Protein AF-A0A1W9MV29-F1 (afdb_monomer)

Secondary structure (DSSP, 8-state):
----PPPPEEE----S-HHHHHHHHHH--TTTS-PEEE---TTT--SS----TTHHHHTTSPPHHHH-S---PPP--S--

Solvent-accessible surface area (backbone atoms only — not comparable to full-atom values): 5764 Å² total; per-residue (Å²): 131,85,87,72,79,77,84,88,46,72,46,76,88,89,78,79,55,72,67,61,45,50,54,52,56,72,76,46,50,90,86,68,55,83,62,42,77,52,86,65,45,85,94,72,56,57,94,59,94,72,90,60,92,54,45,76,63,59,71,70,51,83,55,73,76,74,74,42,94,74,86,79,78,79,92,74,69,99,77,124

Sequence (80 aa):
MSDKKKAQVFHFDLYGKREVKYDFLNQNSVKSINWNELDVKEPHYFFVPKNFDIIEIYEKYFSVSELFIEIGSGVKTERD

Radius of gyration: 20.42 Å; Cα contacts (8 Å, |Δi|>4): 35; chains: 1; bounding box: 51×35×50 Å

Structure (mmCIF, N/CA/C/O backbone):
data_AF-A0A1W9MV29-F1
#
_entry.id   AF-A0A1W9MV29-F1
#
loop_
_atom_site.group_PDB
_atom_site.id
_atom_site.type_symbol
_atom_site.label_atom_id
_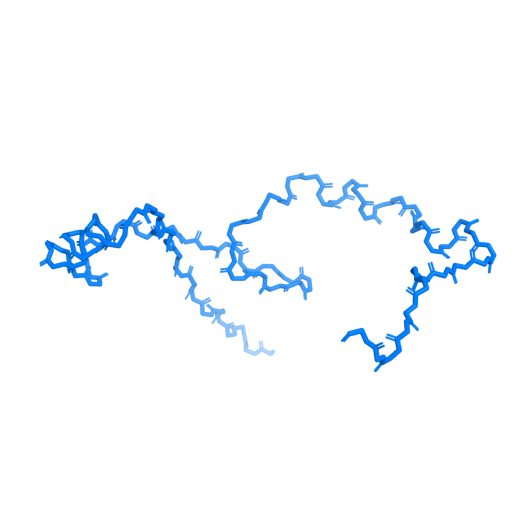atom_site.label_alt_id
_atom_site.label_comp_id
_atom_site.label_asym_id
_atom_site.label_entity_id
_atom_site.label_seq_id
_atom_site.pdbx_PDB_ins_code
_atom_site.Cartn_x
_atom_site.Cartn_y
_atom_site.Cartn_z
_atom_site.occupancy
_atom_site.B_iso_or_equiv
_atom_site.auth_seq_id
_atom_site.auth_comp_id
_atom_site.auth_asym_id
_atom_site.auth_atom_id
_atom_site.pdbx_PDB_model_num
ATOM 1 N N . MET A 1 1 ? 29.103 3.396 8.753 1.00 42.28 1 MET A N 1
ATOM 2 C CA . MET A 1 1 ? 27.809 4.112 8.741 1.00 42.28 1 MET A CA 1
ATOM 3 C C . MET A 1 1 ? 26.859 3.294 9.593 1.00 42.28 1 MET A C 1
ATOM 5 O O . MET A 1 1 ? 26.918 2.080 9.503 1.00 42.28 1 MET A O 1
ATOM 9 N N . SER A 1 2 ? 26.128 3.917 10.514 1.00 46.38 2 SER A N 1
ATOM 10 C CA . SER A 1 2 ? 25.296 3.183 11.476 1.00 46.38 2 SER A CA 1
ATOM 11 C C . SER A 1 2 ? 24.059 2.633 10.763 1.00 46.38 2 SER A C 1
ATOM 13 O O . SER A 1 2 ? 23.268 3.429 10.256 1.00 46.38 2 SER A O 1
ATOM 15 N N . ASP A 1 3 ? 23.913 1.307 10.701 1.00 58.56 3 ASP A N 1
ATOM 16 C CA . ASP A 1 3 ? 22.719 0.614 10.203 1.00 58.56 3 ASP A CA 1
ATOM 17 C C . ASP A 1 3 ? 21.527 0.914 11.123 1.00 58.56 3 ASP A C 1
ATOM 19 O O . ASP A 1 3 ? 21.184 0.161 12.038 1.00 58.56 3 ASP A O 1
ATOM 23 N N . LYS A 1 4 ? 20.891 2.072 10.918 1.00 62.47 4 LYS A N 1
ATOM 24 C CA . LYS A 1 4 ? 19.613 2.397 11.550 1.00 62.47 4 LYS A CA 1
ATOM 25 C C . LYS A 1 4 ? 18.551 1.488 10.944 1.00 62.47 4 LYS A C 1
ATOM 27 O O . LYS A 1 4 ? 18.177 1.641 9.783 1.00 62.47 4 LYS A O 1
ATOM 32 N N . LYS A 1 5 ? 18.049 0.558 11.754 1.00 69.88 5 LYS A N 1
ATOM 33 C CA . LYS A 1 5 ? 16.907 -0.290 11.407 1.00 69.88 5 LYS A CA 1
ATOM 34 C C . LYS A 1 5 ? 15.729 0.606 10.988 1.00 69.88 5 LYS A C 1
ATOM 36 O O . LYS A 1 5 ? 15.368 1.524 11.727 1.00 69.88 5 LYS A O 1
ATOM 41 N N . LYS A 1 6 ? 15.178 0.375 9.791 1.00 76.75 6 LYS A N 1
ATOM 42 C CA . LYS A 1 6 ? 14.003 1.103 9.283 1.00 76.75 6 LYS A CA 1
ATOM 43 C C . LYS A 1 6 ? 12.800 0.863 10.209 1.00 76.75 6 LYS A C 1
ATOM 45 O O . LYS A 1 6 ? 12.727 -0.167 10.881 1.00 76.75 6 LYS A O 1
ATOM 50 N N . ALA A 1 7 ? 11.885 1.831 10.275 1.00 85.94 7 ALA A N 1
ATOM 51 C CA . ALA A 1 7 ? 10.657 1.693 11.055 1.00 85.94 7 ALA A CA 1
ATOM 52 C C . ALA A 1 7 ? 9.741 0.622 10.441 1.00 85.94 7 ALA A C 1
ATOM 54 O O . ALA A 1 7 ? 9.712 0.460 9.222 1.00 85.94 7 ALA A O 1
ATOM 55 N N . GLN A 1 8 ? 8.990 -0.083 11.287 1.00 90.38 8 GLN A N 1
ATOM 56 C CA . GLN A 1 8 ? 7.982 -1.048 10.848 1.00 90.38 8 GLN A CA 1
ATOM 57 C C . GLN A 1 8 ? 6.682 -0.321 10.503 1.00 90.38 8 GLN A C 1
ATOM 59 O O . GLN A 1 8 ? 6.281 0.607 11.212 1.00 90.38 8 GLN A O 1
ATOM 64 N N . VAL A 1 9 ? 6.024 -0.749 9.428 1.00 92.19 9 VAL A N 1
ATOM 65 C CA . VAL A 1 9 ? 4.742 -0.196 8.980 1.00 92.19 9 VAL A CA 1
ATOM 66 C C . VAL A 1 9 ? 3.695 -1.298 9.019 1.00 92.19 9 VAL A C 1
ATOM 68 O O . VAL A 1 9 ? 3.907 -2.387 8.497 1.00 92.19 9 VAL A O 1
ATOM 71 N N . PHE A 1 10 ? 2.558 -0.996 9.636 1.00 94.00 10 PHE A N 1
ATOM 72 C CA . PHE A 1 10 ? 1.442 -1.912 9.830 1.00 94.00 10 PHE A CA 1
ATOM 73 C C . PHE A 1 10 ? 0.199 -1.334 9.157 1.00 94.00 10 PHE A C 1
ATOM 75 O O . PHE A 1 10 ? -0.116 -0.160 9.345 1.00 94.00 10 PHE A O 1
ATOM 82 N N . HIS A 1 11 ? -0.501 -2.150 8.372 1.00 94.94 11 HIS A N 1
ATOM 83 C CA . HIS A 1 11 ? -1.615 -1.724 7.528 1.00 94.94 11 HIS A CA 1
ATOM 84 C C . HIS A 1 11 ? -2.828 -2.642 7.657 1.00 94.94 11 HIS A C 1
ATOM 86 O O . HIS A 1 11 ? -2.705 -3.864 7.763 1.00 94.94 11 HIS A O 1
ATOM 92 N N . PHE A 1 12 ? -4.015 -2.044 7.613 1.00 94.88 12 PHE A N 1
ATOM 93 C CA . PHE A 1 12 ? -5.292 -2.744 7.585 1.00 94.88 12 PHE A CA 1
ATOM 94 C C . PHE A 1 12 ? -6.311 -1.915 6.800 1.00 94.88 12 PHE A C 1
ATOM 96 O O . PHE A 1 12 ? -6.503 -0.733 7.090 1.00 94.88 12 PHE A O 1
ATOM 103 N N . ASP A 1 13 ? -6.997 -2.543 5.846 1.00 94.12 13 ASP A N 1
ATOM 104 C CA . ASP A 1 13 ? -8.064 -1.898 5.088 1.00 94.12 13 ASP A CA 1
ATOM 105 C C . ASP A 1 13 ? -9.444 -2.242 5.654 1.00 94.12 13 ASP A C 1
ATOM 107 O O . ASP A 1 13 ? -9.835 -3.407 5.736 1.00 94.12 13 ASP A O 1
ATOM 111 N N . LEU A 1 14 ? -10.224 -1.206 5.973 1.00 94.88 14 LEU A N 1
ATOM 112 C CA . LEU A 1 14 ? -11.617 -1.344 6.392 1.00 94.88 14 LEU A CA 1
ATOM 113 C C . LEU A 1 14 ? -12.569 -0.889 5.278 1.00 94.88 14 LEU A C 1
ATOM 115 O O . LEU A 1 14 ? -12.798 0.310 5.062 1.00 94.88 14 LEU A O 1
ATOM 119 N N . TYR A 1 15 ? -13.182 -1.857 4.601 1.00 94.25 15 TYR A N 1
ATOM 120 C CA . TYR A 1 15 ? -14.191 -1.634 3.562 1.00 94.25 15 TYR A CA 1
ATOM 121 C C . TYR A 1 15 ? -15.618 -1.845 4.086 1.00 94.25 15 TYR A C 1
ATOM 123 O O . TYR A 1 15 ? -15.827 -2.366 5.177 1.00 94.25 15 TYR A O 1
ATOM 131 N N . GLY A 1 16 ? -16.616 -1.417 3.307 1.00 95.62 16 GLY A N 1
ATOM 132 C CA . GLY A 1 16 ? -18.035 -1.624 3.615 1.00 95.62 16 GLY A CA 1
ATOM 133 C C . GLY A 1 16 ? -18.841 -0.338 3.802 1.00 95.62 16 GLY A C 1
ATOM 134 O O . GLY A 1 16 ? -18.341 0.776 3.623 1.00 95.62 16 GLY A O 1
ATOM 135 N N . LYS A 1 17 ? -20.126 -0.510 4.138 1.00 96.69 17 LYS A N 1
ATOM 136 C CA . LYS A 1 17 ? -21.067 0.591 4.402 1.00 96.69 17 LYS A CA 1
ATOM 137 C C . LYS A 1 17 ? -20.696 1.327 5.690 1.00 96.69 17 LYS A C 1
ATOM 139 O O . LYS A 1 17 ? -20.078 0.755 6.582 1.00 96.69 17 LYS A O 1
ATOM 144 N N . ARG A 1 18 ? -21.137 2.583 5.799 1.00 97.19 18 ARG A N 1
ATOM 145 C CA . ARG A 1 18 ? -20.866 3.454 6.952 1.00 97.19 18 ARG A CA 1
ATOM 146 C C . ARG A 1 18 ? -21.181 2.784 8.296 1.00 97.19 18 ARG A C 1
ATOM 148 O O . ARG A 1 18 ? -20.338 2.821 9.179 1.00 97.19 18 ARG A O 1
ATOM 155 N N . GLU A 1 19 ? -22.349 2.160 8.425 1.00 97.38 19 GLU A N 1
ATOM 156 C CA . GLU A 1 19 ? -22.793 1.548 9.689 1.00 97.38 19 GLU A CA 1
ATOM 157 C C . GLU A 1 19 ? -21.892 0.381 10.107 1.00 97.38 19 GLU A C 1
ATOM 159 O O . GLU A 1 19 ? -21.361 0.383 11.210 1.00 97.38 19 GLU A O 1
ATOM 164 N N . VAL A 1 20 ? -21.559 -0.509 9.166 1.00 96.81 20 VAL A N 1
ATOM 165 C CA . VAL A 1 20 ? -20.625 -1.626 9.395 1.00 96.81 20 VAL A CA 1
ATOM 166 C C . VAL A 1 20 ? -19.240 -1.135 9.832 1.00 96.81 20 VAL A C 1
ATOM 168 O O . VAL A 1 20 ? -18.608 -1.747 10.691 1.00 96.81 20 VAL A O 1
ATOM 171 N N . LYS A 1 21 ? -18.756 -0.015 9.271 1.00 96.81 21 LYS A N 1
ATOM 172 C CA . LYS A 1 21 ? -17.476 0.575 9.693 1.00 96.81 21 LYS A CA 1
ATOM 173 C C . LYS A 1 21 ? -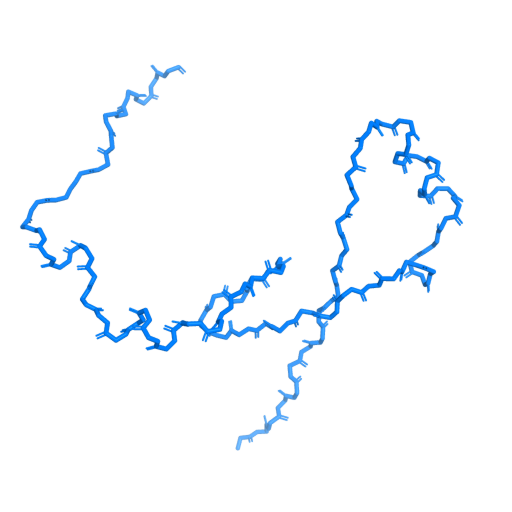17.534 1.090 11.128 1.00 96.81 21 LYS A C 1
ATOM 175 O O . LYS A 1 21 ? -16.579 0.882 11.869 1.00 96.81 21 LYS A O 1
ATOM 180 N N . TYR A 1 22 ? -18.624 1.748 11.519 1.00 96.94 22 TYR A N 1
ATOM 181 C CA . TYR A 1 22 ? -18.787 2.219 12.894 1.00 96.94 22 TYR A CA 1
ATOM 182 C C . TYR A 1 22 ? -18.886 1.061 13.881 1.00 96.94 22 TYR A C 1
ATOM 184 O O . TYR A 1 22 ? -18.201 1.096 14.898 1.00 96.94 22 TYR A O 1
ATOM 192 N N . ASP A 1 23 ? -19.650 0.017 13.561 1.00 97.00 23 ASP A N 1
ATOM 193 C CA . ASP A 1 23 ? -19.750 -1.172 14.411 1.00 97.00 23 ASP A CA 1
ATOM 194 C C . ASP A 1 23 ? -18.380 -1.824 14.617 1.00 97.00 23 ASP A C 1
ATOM 196 O O . ASP A 1 23 ? -17.978 -2.077 15.753 1.00 97.00 23 ASP A O 1
ATOM 200 N N . PHE A 1 24 ? -17.612 -2.010 13.537 1.00 96.94 24 PHE A N 1
ATOM 201 C CA . PHE A 1 24 ? -16.253 -2.544 13.615 1.00 96.94 24 PHE A CA 1
ATOM 202 C C . PHE A 1 24 ? -15.339 -1.676 14.490 1.00 96.94 24 PHE A C 1
ATOM 204 O O . PHE A 1 24 ? -14.643 -2.206 15.355 1.00 96.94 24 PHE A O 1
ATOM 211 N N . LEU A 1 25 ? -15.334 -0.355 14.282 1.00 95.50 25 LEU A N 1
ATOM 212 C CA . LEU A 1 25 ? -14.467 0.569 15.020 1.00 95.50 25 LEU A CA 1
ATOM 213 C C . LEU A 1 25 ? -14.863 0.707 16.494 1.00 95.50 25 LEU A C 1
ATOM 215 O O . LEU A 1 25 ? -13.987 0.895 17.328 1.00 95.50 25 LEU A O 1
ATOM 219 N N . ASN A 1 26 ? -16.150 0.590 16.826 1.00 96.81 26 ASN A N 1
ATOM 220 C CA . ASN A 1 26 ? -16.627 0.617 18.210 1.00 96.81 26 ASN A CA 1
ATOM 221 C C . ASN A 1 26 ? -16.297 -0.680 18.963 1.00 96.81 26 ASN A C 1
ATOM 223 O O . ASN A 1 26 ? -16.090 -0.654 20.174 1.00 96.81 26 ASN A O 1
ATOM 227 N N . GLN A 1 27 ? -16.259 -1.815 18.259 1.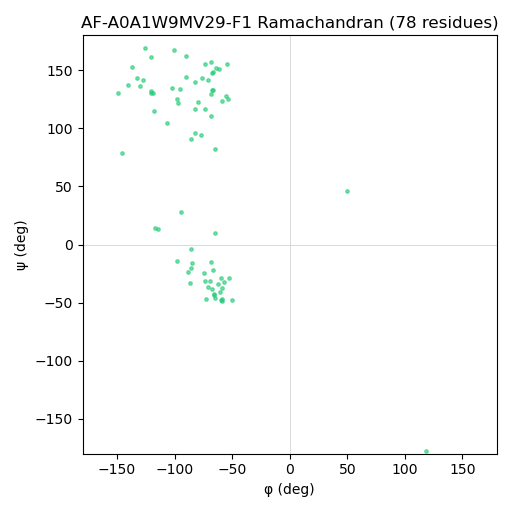00 96.75 27 GLN A N 1
ATOM 228 C CA . GLN A 1 27 ? -15.955 -3.127 18.840 1.00 96.75 27 GLN A CA 1
ATOM 229 C C . GLN A 1 27 ? -14.450 -3.418 18.932 1.00 96.75 27 GLN A C 1
ATOM 231 O O . GLN A 1 27 ? -14.049 -4.333 19.649 1.00 96.75 27 GLN A O 1
ATOM 236 N N . ASN A 1 28 ? -13.613 -2.662 18.217 1.00 96.62 28 ASN A N 1
ATOM 237 C CA . ASN A 1 28 ? -12.173 -2.885 18.137 1.00 96.62 28 ASN A CA 1
ATOM 238 C C . ASN A 1 28 ? -11.369 -1.683 18.640 1.00 96.62 28 ASN A C 1
ATOM 240 O O . ASN A 1 28 ? -11.836 -0.556 18.722 1.00 96.62 28 ASN A O 1
ATOM 244 N N . SER A 1 29 ? -10.104 -1.930 18.954 1.00 95.44 29 SER A N 1
ATOM 245 C CA . SER A 1 29 ? -9.114 -0.908 19.279 1.00 95.44 29 SER A CA 1
ATOM 246 C C . SER A 1 29 ? -7.896 -1.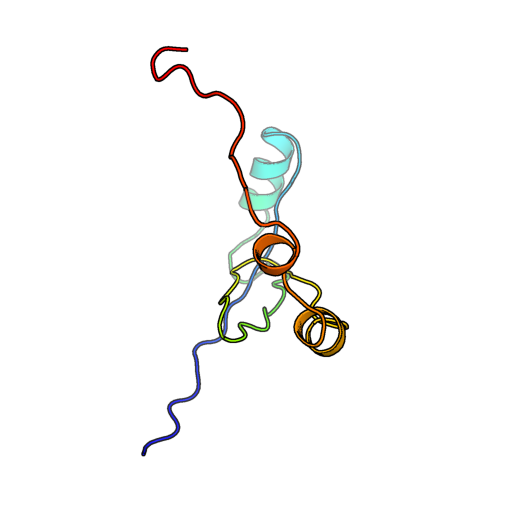074 18.378 1.00 95.44 29 SER A C 1
ATOM 248 O O . SER A 1 29 ? -7.708 -2.118 17.756 1.00 95.44 29 SER A O 1
ATOM 250 N N . VAL A 1 30 ? -6.995 -0.090 18.380 1.00 94.19 30 VAL A N 1
ATOM 251 C CA . VAL A 1 30 ? -5.717 -0.173 17.64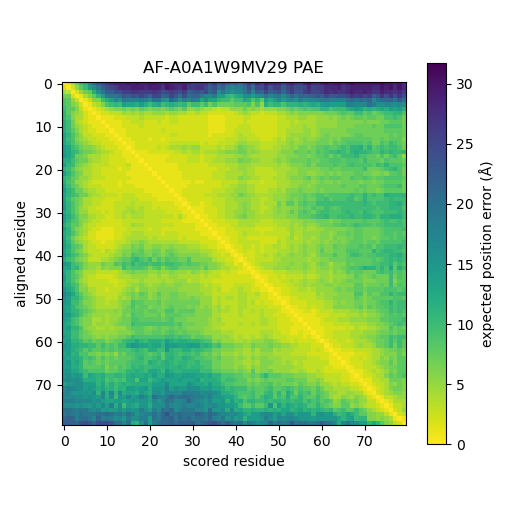9 1.00 94.19 30 VAL A CA 1
ATOM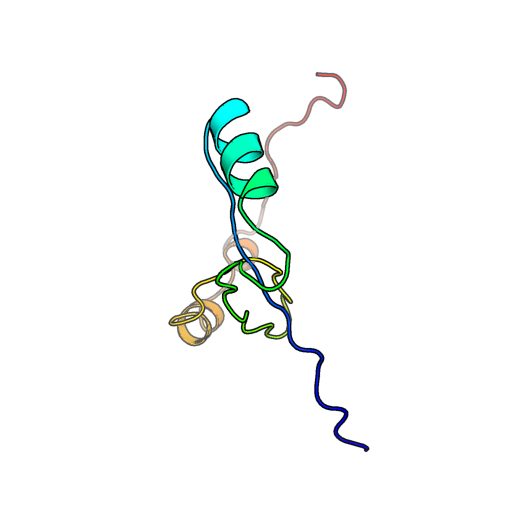 252 C C . VAL A 1 30 ? -4.935 -1.449 17.997 1.00 94.19 30 VAL A C 1
ATOM 254 O O . VAL A 1 30 ? -4.214 -1.971 17.159 1.00 94.19 30 VAL A O 1
ATOM 257 N N . LYS A 1 31 ? -5.095 -1.993 19.209 1.00 94.81 31 LYS A N 1
ATOM 258 C CA . LYS A 1 31 ? -4.402 -3.213 19.648 1.00 94.81 31 LYS A CA 1
ATOM 259 C C . LYS A 1 31 ? -5.110 -4.513 19.256 1.00 94.81 31 LYS A C 1
ATOM 261 O O . LYS A 1 31 ? -4.467 -5.553 19.295 1.00 94.81 31 LYS A O 1
ATOM 266 N N . SER A 1 32 ? -6.407 -4.472 18.946 1.00 95.44 32 SER A N 1
ATOM 267 C CA . SER A 1 32 ? -7.191 -5.671 18.605 1.00 95.44 32 SER A CA 1
ATOM 268 C C . SER A 1 32 ? -7.336 -5.890 17.102 1.00 95.44 32 SER A C 1
ATOM 270 O O . SER A 1 32 ? -7.752 -6.967 16.688 1.00 95.44 32 SER A O 1
ATOM 272 N N . ILE A 1 33 ? -7.020 -4.881 16.286 1.00 96.12 33 ILE A N 1
ATOM 273 C CA . ILE A 1 33 ? -7.007 -5.018 14.831 1.00 96.12 33 ILE A CA 1
ATOM 274 C C . ILE A 1 33 ? -5.869 -5.964 14.432 1.00 96.12 33 ILE A C 1
ATOM 276 O O . ILE A 1 33 ? -4.733 -5.821 14.884 1.00 96.12 33 ILE A O 1
ATOM 280 N N . ASN A 1 34 ? -6.179 -6.913 13.549 1.00 94.38 34 ASN A N 1
ATOM 281 C CA . ASN A 1 34 ? -5.181 -7.777 12.930 1.00 94.38 34 ASN A CA 1
ATOM 282 C C . ASN A 1 34 ? -4.461 -6.999 11.829 1.00 94.38 34 ASN A C 1
ATOM 284 O O . ASN A 1 34 ? -4.938 -6.902 10.699 1.00 94.38 34 ASN A O 1
ATOM 288 N N . TRP A 1 35 ? -3.326 -6.415 12.188 1.00 95.38 35 TRP A N 1
ATOM 289 C CA . TRP A 1 35 ? -2.491 -5.658 11.269 1.00 95.38 35 TRP A CA 1
ATOM 290 C C . TRP A 1 35 ? -1.680 -6.563 10.345 1.00 95.38 35 TRP A C 1
ATOM 292 O O . TRP A 1 35 ? -1.136 -7.577 10.781 1.00 95.38 35 TRP A O 1
ATOM 302 N N . ASN A 1 36 ? -1.519 -6.139 9.093 1.00 93.75 36 ASN A N 1
ATOM 303 C CA . ASN A 1 36 ? -0.555 -6.722 8.168 1.00 93.75 36 ASN A CA 1
ATOM 304 C C . ASN A 1 36 ? 0.718 -5.872 8.181 1.00 93.75 36 ASN A C 1
ATOM 306 O O . ASN A 1 36 ? 0.658 -4.672 7.907 1.00 93.75 36 ASN A O 1
ATOM 310 N N . GLU A 1 37 ? 1.862 -6.468 8.504 1.00 92.75 37 GLU A N 1
ATOM 311 C CA . GLU A 1 37 ? 3.151 -5.789 8.354 1.00 92.75 37 GLU A CA 1
ATOM 312 C C . GLU A 1 37 ? 3.453 -5.601 6.860 1.00 92.75 37 GLU A C 1
ATOM 314 O O . GLU A 1 37 ? 3.321 -6.535 6.067 1.00 92.75 37 GLU A O 1
ATOM 319 N N . LEU A 1 38 ? 3.807 -4.378 6.468 1.00 91.56 38 LEU A N 1
ATOM 320 C CA . LEU A 1 38 ? 4.149 -4.040 5.093 1.00 91.56 38 LEU A CA 1
ATOM 321 C C . LEU A 1 38 ? 5.658 -4.107 4.884 1.00 91.56 38 LEU A C 1
ATOM 323 O O . LEU A 1 38 ? 6.432 -3.515 5.638 1.00 91.56 38 LEU A O 1
ATOM 327 N N . ASP A 1 39 ? 6.060 -4.751 3.793 1.00 87.06 39 ASP A N 1
ATOM 328 C CA . ASP A 1 39 ? 7.434 -4.708 3.310 1.00 87.06 39 ASP A CA 1
ATOM 329 C C . ASP A 1 39 ? 7.660 -3.422 2.499 1.00 87.06 39 ASP A C 1
ATOM 331 O O . ASP A 1 39 ? 7.307 -3.312 1.320 1.00 87.06 39 ASP A O 1
ATOM 335 N N . VAL A 1 40 ? 8.194 -2.403 3.172 1.00 86.94 40 VAL A N 1
ATOM 336 C CA . VAL A 1 40 ? 8.417 -1.079 2.588 1.00 86.94 40 VAL A CA 1
ATOM 337 C C . VAL A 1 40 ? 9.771 -1.049 1.875 1.00 86.94 40 VAL A C 1
ATOM 339 O O . VAL A 1 40 ? 10.806 -0.713 2.459 1.00 86.94 40 VAL A O 1
ATOM 342 N N . LYS A 1 41 ? 9.748 -1.388 0.584 1.00 83.62 41 LYS A N 1
ATOM 343 C CA . LYS A 1 41 ? 10.940 -1.436 -0.272 1.00 83.62 41 LYS A CA 1
ATOM 344 C C . LYS A 1 41 ? 11.226 -0.114 -0.980 1.00 83.62 41 LYS A C 1
ATOM 346 O O . LYS A 1 41 ? 10.321 0.595 -1.429 1.00 83.62 41 LYS A O 1
ATOM 351 N N . GLU A 1 42 ? 12.513 0.186 -1.115 1.00 83.00 42 GLU A N 1
ATOM 352 C CA . GLU A 1 42 ? 13.007 1.183 -2.068 1.00 83.00 42 GLU A CA 1
ATOM 353 C C . GLU A 1 42 ? 12.724 0.731 -3.510 1.00 83.00 42 GLU A C 1
ATOM 355 O O . GLU A 1 42 ? 12.667 -0.473 -3.752 1.00 83.00 42 GLU A O 1
ATOM 360 N N . PRO A 1 43 ? 12.558 1.658 -4.470 1.00 84.88 43 PRO A N 1
ATOM 361 C CA . PRO A 1 43 ? 12.484 3.117 -4.316 1.00 84.88 43 PRO A CA 1
ATOM 362 C C . PRO A 1 43 ? 11.066 3.628 -4.000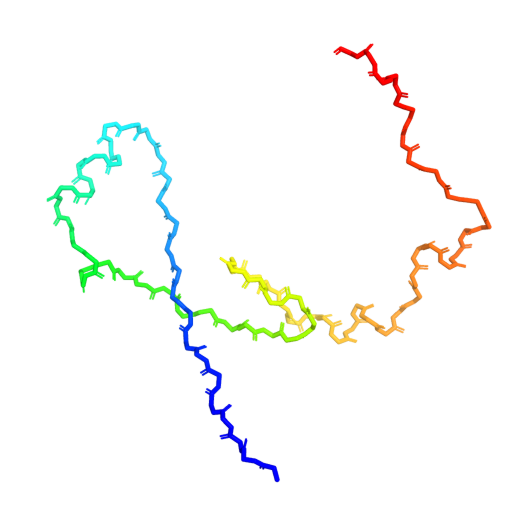 1.00 84.88 43 PRO A C 1
ATOM 364 O O . PRO A 1 43 ? 10.868 4.826 -3.811 1.00 84.88 43 PRO A O 1
ATOM 367 N N . HIS A 1 44 ? 10.066 2.747 -3.978 1.00 85.06 44 HIS A N 1
ATOM 368 C CA . HIS A 1 44 ? 8.662 3.152 -4.028 1.00 85.06 44 HIS A CA 1
ATOM 369 C C . HIS A 1 44 ? 8.034 3.479 -2.674 1.00 85.06 44 HIS A C 1
ATOM 371 O O . HIS A 1 44 ? 7.152 4.331 -2.614 1.00 85.06 44 HIS A O 1
ATOM 377 N N . TYR A 1 45 ? 8.457 2.801 -1.604 1.00 86.62 45 TYR A N 1
ATOM 378 C CA . TYR A 1 45 ? 7.950 3.004 -0.245 1.00 86.62 45 TYR A CA 1
ATOM 379 C C . TYR A 1 45 ? 6.411 2.994 -0.134 1.00 86.62 45 TYR A C 1
ATOM 381 O O . TYR A 1 45 ? 5.816 3.862 0.504 1.00 86.62 45 TYR A O 1
ATOM 389 N N . PHE A 1 46 ? 5.734 2.027 -0.763 1.00 90.00 46 PHE A N 1
ATOM 390 C CA . PHE A 1 46 ? 4.270 1.984 -0.725 1.00 90.00 46 PHE A CA 1
ATOM 391 C C . PHE A 1 46 ? 3.736 1.703 0.688 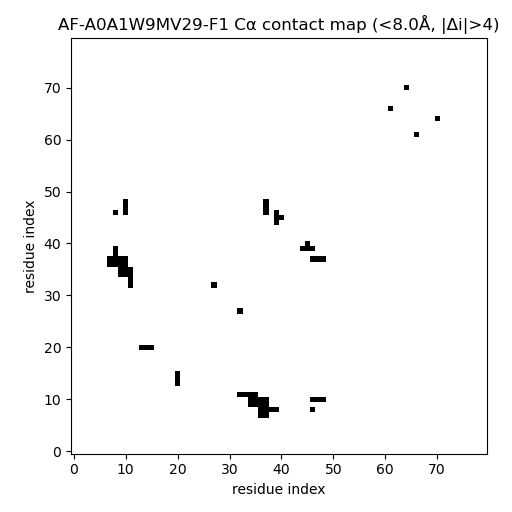1.00 90.00 46 PHE A C 1
ATOM 393 O O . PHE A 1 46 ? 4.152 0.756 1.349 1.00 90.00 46 PHE A O 1
ATOM 400 N N . PHE A 1 47 ? 2.740 2.486 1.112 1.00 90.38 47 PHE A N 1
ATOM 401 C CA . PHE A 1 47 ? 1.986 2.280 2.360 1.00 90.38 47 PHE A CA 1
ATOM 402 C C . PHE A 1 47 ? 0.699 1.483 2.148 1.00 90.38 47 PHE A C 1
ATOM 404 O O . PHE A 1 47 ? -0.279 1.643 2.869 1.00 90.38 47 PHE A O 1
ATOM 411 N N . VAL A 1 48 ? 0.703 0.640 1.122 1.00 89.75 48 VAL A N 1
ATOM 412 C CA . VAL A 1 48 ? -0.359 -0.315 0.826 1.00 89.75 48 VAL A CA 1
ATOM 413 C C . VAL A 1 48 ? 0.284 -1.643 0.435 1.00 89.75 48 VAL A C 1
ATOM 415 O O . VAL A 1 48 ? 1.395 -1.634 -0.105 1.00 89.75 48 VAL A O 1
ATOM 418 N N . PRO A 1 49 ? -0.395 -2.781 0.649 1.00 88.44 49 PRO A N 1
ATOM 419 C CA . PRO A 1 49 ? 0.090 -4.071 0.196 1.00 88.44 49 PRO A CA 1
ATOM 420 C C . PRO A 1 49 ? 0.278 -4.046 -1.320 1.00 88.44 49 PRO A C 1
ATOM 422 O O . PRO A 1 49 ? -0.647 -3.742 -2.080 1.00 88.44 49 PRO A O 1
ATOM 425 N N . LYS A 1 50 ? 1.491 -4.356 -1.769 1.00 87.69 50 LYS A N 1
ATOM 426 C CA . LYS A 1 50 ? 1.833 -4.481 -3.184 1.00 87.69 50 LYS A CA 1
ATOM 427 C C . LYS A 1 50 ? 2.559 -5.793 -3.402 1.00 87.69 50 LYS A C 1
ATOM 429 O O . LYS A 1 50 ? 3.426 -6.164 -2.617 1.00 87.69 50 LYS A O 1
ATOM 434 N N . ASN A 1 51 ? 2.185 -6.486 -4.472 1.00 87.38 51 ASN A N 1
ATOM 435 C CA . ASN A 1 51 ? 2.915 -7.656 -4.925 1.00 87.38 51 ASN A CA 1
ATOM 436 C C . ASN A 1 51 ? 4.149 -7.179 -5.706 1.00 87.38 51 ASN A C 1
ATOM 438 O O . ASN A 1 51 ? 4.015 -6.435 -6.679 1.00 87.38 51 ASN A O 1
ATOM 442 N N . PHE A 1 52 ? 5.324 -7.609 -5.254 1.00 87.50 52 PHE A N 1
ATOM 443 C CA . PHE A 1 52 ? 6.615 -7.340 -5.884 1.00 87.50 52 PHE A CA 1
ATOM 444 C C . PHE A 1 52 ? 7.312 -8.625 -6.357 1.00 87.50 52 PHE A C 1
ATOM 446 O O . PHE A 1 52 ? 8.492 -8.589 -6.679 1.00 87.50 52 PHE A O 1
ATOM 453 N N . ASP A 1 53 ? 6.608 -9.756 -6.424 1.00 89.81 53 ASP A N 1
ATOM 454 C CA . ASP A 1 53 ? 7.188 -11.082 -6.687 1.00 89.81 53 ASP A CA 1
ATOM 455 C C . ASP A 1 53 ? 7.920 -11.152 -8.036 1.00 89.81 53 ASP A C 1
ATOM 457 O O . ASP A 1 53 ? 8.866 -11.916 -8.198 1.00 89.81 53 ASP A O 1
ATOM 461 N N . ILE A 1 54 ? 7.493 -10.338 -9.006 1.00 91.38 54 ILE A N 1
ATOM 462 C CA . ILE A 1 54 ? 8.065 -10.284 -10.359 1.00 91.38 54 ILE A CA 1
ATOM 463 C C . ILE A 1 54 ? 8.754 -8.952 -10.671 1.00 91.38 54 ILE A C 1
ATOM 465 O O . ILE A 1 54 ? 9.035 -8.679 -11.837 1.00 91.38 54 ILE A O 1
ATOM 469 N N . ILE A 1 55 ? 9.011 -8.105 -9.666 1.00 90.38 55 ILE A N 1
ATOM 470 C CA . ILE A 1 55 ? 9.555 -6.758 -9.902 1.00 90.38 55 ILE A CA 1
ATOM 471 C C . ILE A 1 55 ? 10.918 -6.809 -10.599 1.00 90.38 55 ILE A C 1
ATOM 473 O O . ILE A 1 55 ? 11.128 -6.092 -11.569 1.00 90.38 55 ILE A O 1
ATOM 477 N N . GLU A 1 56 ? 11.783 -7.745 -10.203 1.00 90.62 56 GLU A N 1
ATOM 478 C CA . GLU A 1 56 ? 13.106 -7.942 -10.810 1.00 90.62 56 GLU A CA 1
ATOM 479 C C . GLU A 1 56 ? 13.011 -8.325 -12.293 1.00 90.62 56 GLU A C 1
ATOM 481 O O . GLU A 1 56 ? 13.849 -7.941 -13.108 1.00 90.62 56 GLU A O 1
ATOM 486 N N . ILE A 1 57 ? 11.972 -9.084 -12.656 1.00 93.44 57 ILE A N 1
ATOM 487 C CA . ILE A 1 57 ? 11.711 -9.464 -14.044 1.00 93.44 57 ILE A CA 1
ATOM 488 C C . ILE A 1 57 ? 11.197 -8.247 -14.809 1.00 93.44 57 ILE A C 1
ATOM 490 O O . ILE A 1 57 ? 11.684 -7.976 -15.901 1.00 93.44 57 ILE A O 1
ATOM 494 N N . TYR A 1 58 ? 10.235 -7.517 -14.243 1.00 91.00 58 TYR A N 1
ATOM 495 C CA . TYR A 1 58 ? 9.641 -6.333 -14.861 1.00 91.00 58 TYR A CA 1
ATOM 496 C C . TYR A 1 58 ? 10.690 -5.248 -15.148 1.00 91.00 58 TYR A C 1
ATOM 498 O O . TYR A 1 58 ? 10.770 -4.763 -16.274 1.00 91.00 58 TYR A O 1
ATOM 506 N N . GLU A 1 59 ? 11.542 -4.933 -14.170 1.00 90.31 59 GLU A N 1
ATOM 507 C CA . GLU A 1 59 ? 12.582 -3.898 -14.271 1.00 90.31 59 GLU A CA 1
ATOM 508 C C . GLU A 1 59 ? 13.718 -4.251 -15.243 1.00 90.31 59 GLU A C 1
ATOM 510 O O . GLU A 1 59 ? 14.481 -3.376 -15.647 1.00 90.31 59 GLU A O 1
ATOM 515 N N . LYS A 1 60 ? 13.838 -5.519 -15.656 1.00 93.69 60 LYS A N 1
ATOM 516 C CA . LYS A 1 60 ? 14.834 -5.951 -16.645 1.00 93.69 60 LYS A CA 1
ATOM 517 C C . LYS A 1 60 ? 14.476 -5.538 -18.078 1.00 93.69 60 LYS A C 1
ATOM 519 O O . LYS A 1 60 ? 15.362 -5.490 -18.934 1.00 93.69 60 LYS A O 1
ATOM 524 N N . TY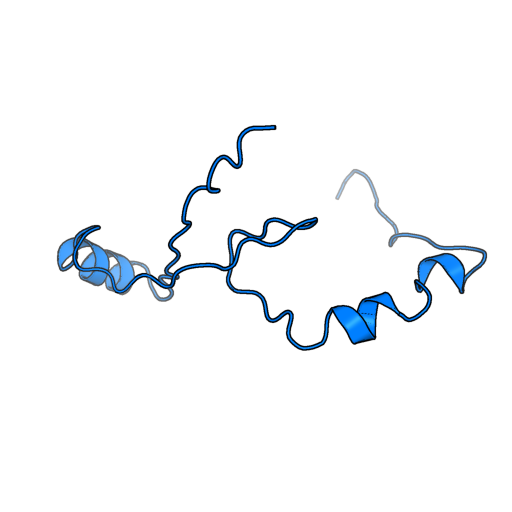R A 1 61 ? 13.197 -5.316 -18.370 1.00 91.25 61 TYR A N 1
ATOM 525 C CA . TYR A 1 61 ? 12.741 -4.958 -19.712 1.00 91.25 61 TYR A CA 1
ATOM 526 C C . TYR A 1 61 ? 12.727 -3.442 -19.916 1.00 91.25 61 TYR A C 1
ATOM 528 O O . TYR A 1 61 ? 12.784 -2.662 -18.970 1.00 91.25 61 TYR A O 1
ATOM 536 N N . PHE A 1 62 ? 12.680 -3.028 -21.182 1.00 91.50 62 PHE A N 1
ATOM 537 C CA . PHE A 1 62 ? 12.702 -1.617 -21.553 1.00 91.50 62 PHE A CA 1
ATOM 538 C C . PHE A 1 62 ? 11.428 -0.898 -21.098 1.00 91.50 62 PHE A C 1
ATOM 540 O O . PHE A 1 62 ? 10.333 -1.472 -21.086 1.00 91.50 62 PHE A O 1
ATOM 547 N N . SER A 1 63 ? 11.560 0.388 -20.775 1.00 90.44 63 SER A N 1
ATOM 548 C CA . SER A 1 63 ? 10.393 1.213 -20.479 1.00 90.44 63 SER A CA 1
ATOM 549 C C . SER A 1 63 ? 9.606 1.490 -21.759 1.00 90.44 63 SER A C 1
ATOM 551 O O . SER A 1 63 ? 10.172 1.785 -22.811 1.00 90.44 63 SER A O 1
ATOM 553 N N . VAL A 1 64 ? 8.274 1.499 -21.675 1.00 89.88 64 VAL A N 1
ATOM 554 C CA . VAL A 1 64 ? 7.410 1.901 -22.800 1.00 89.88 64 VAL A CA 1
ATOM 555 C C . VAL A 1 64 ? 7.743 3.321 -23.275 1.00 89.88 64 VAL A C 1
ATOM 557 O O . VAL A 1 64 ? 7.679 3.600 -24.468 1.00 89.88 64 VAL A O 1
ATOM 560 N N . SER A 1 65 ? 8.171 4.204 -22.368 1.00 88.94 65 SER A N 1
ATOM 561 C CA . SER A 1 65 ? 8.604 5.563 -22.719 1.00 88.94 65 SER A CA 1
ATOM 562 C C . SER A 1 65 ? 9.882 5.610 -23.558 1.00 88.94 65 SER A C 1
ATOM 564 O O . SER A 1 65 ? 10.128 6.616 -24.206 1.00 88.94 65 SER A O 1
ATOM 566 N N . GLU A 1 66 ? 10.707 4.562 -23.523 1.00 90.06 66 GLU A N 1
ATOM 567 C CA . GLU A 1 66 ? 11.926 4.451 -24.336 1.00 90.06 66 GLU A CA 1
ATOM 568 C C . GLU A 1 66 ? 11.639 3.818 -25.702 1.00 90.06 66 GLU A C 1
ATOM 570 O O . GLU A 1 66 ? 12.383 4.038 -26.654 1.00 90.06 66 GLU A O 1
ATOM 575 N N . LEU A 1 67 ? 10.559 3.036 -25.808 1.00 92.81 67 LEU A N 1
ATOM 576 C CA . LEU A 1 67 ? 10.157 2.393 -27.058 1.00 92.81 67 LEU A CA 1
ATOM 577 C C . LEU A 1 67 ? 9.607 3.400 -28.079 1.00 92.81 67 LEU A C 1
ATOM 579 O O . LEU A 1 67 ? 9.817 3.238 -29.281 1.00 92.81 67 LEU A O 1
ATOM 583 N N . PHE A 1 68 ? 8.874 4.414 -27.615 1.00 92.69 68 PHE A N 1
ATOM 584 C CA . PHE A 1 68 ? 8.200 5.385 -28.474 1.00 92.69 68 PHE A CA 1
ATOM 585 C C . PHE A 1 68 ? 8.961 6.712 -28.532 1.00 92.69 68 PHE A C 1
ATOM 587 O O . PHE A 1 68 ? 9.362 7.253 -27.508 1.00 92.69 68 PHE A O 1
ATOM 594 N N . ILE A 1 69 ? 9.111 7.263 -29.743 1.00 92.25 69 ILE A N 1
ATOM 595 C CA . ILE A 1 69 ? 9.745 8.575 -29.973 1.00 92.25 69 ILE A CA 1
ATOM 596 C C . ILE A 1 69 ? 8.880 9.703 -29.395 1.00 92.25 69 ILE A C 1
ATOM 598 O O . ILE A 1 69 ? 9.394 10.671 -28.840 1.00 92.25 69 ILE A O 1
ATOM 602 N N . GLU A 1 70 ? 7.561 9.567 -29.524 1.00 90.19 70 GLU A N 1
ATOM 603 C CA . GLU A 1 70 ? 6.582 10.534 -29.045 1.00 90.19 70 GLU A CA 1
ATOM 604 C C . GLU A 1 70 ? 5.649 9.867 -28.035 1.00 90.19 70 GLU A C 1
ATOM 606 O O . GLU A 1 70 ? 5.079 8.805 -28.291 1.00 90.19 70 GLU A O 1
ATOM 611 N N . ILE A 1 71 ? 5.482 10.516 -26.884 1.00 90.06 71 ILE A N 1
ATOM 612 C CA . ILE A 1 71 ? 4.534 10.136 -25.840 1.00 90.06 71 ILE A CA 1
ATOM 613 C C . ILE A 1 71 ? 3.682 11.355 -25.487 1.00 90.06 71 ILE A C 1
ATOM 615 O O . ILE A 1 71 ? 4.179 12.478 -25.426 1.00 90.06 71 ILE A O 1
ATOM 619 N N . GLY A 1 72 ? 2.395 11.141 -25.239 1.00 86.19 72 GLY A N 1
ATOM 620 C CA . GLY A 1 72 ? 1.470 12.197 -24.841 1.00 86.19 72 GLY A CA 1
ATOM 621 C C . GLY A 1 72 ? 0.515 11.687 -23.776 1.00 86.19 72 GLY A C 1
ATOM 622 O O . GLY A 1 72 ? 0.015 10.566 -23.867 1.00 86.19 72 GLY A O 1
ATOM 623 N N . SER A 1 73 ? 0.258 12.502 -22.756 1.00 86.25 73 SER A N 1
ATOM 624 C CA . SER A 1 73 ? -0.909 12.296 -21.902 1.00 86.25 73 SER A CA 1
ATOM 625 C C . SER A 1 73 ? -2.174 12.699 -22.669 1.00 86.25 73 SER A C 1
ATOM 627 O O . SER A 1 73 ? -2.114 13.478 -23.622 1.00 86.25 73 SER A O 1
ATOM 629 N N . GLY A 1 74 ? -3.326 12.136 -22.291 1.00 85.50 74 GLY A N 1
ATOM 630 C CA . GLY A 1 74 ? -4.603 12.475 -22.924 1.00 85.50 74 GLY A CA 1
ATOM 631 C C . GLY A 1 74 ? -4.884 13.984 -22.910 1.00 85.50 74 GLY A C 1
ATOM 632 O O . GLY A 1 74 ? -4.374 14.714 -22.058 1.00 85.50 74 GLY A O 1
ATOM 633 N N . VAL A 1 75 ? -5.707 14.447 -23.857 1.00 88.31 75 VAL A N 1
ATOM 634 C CA . VAL A 1 75 ? -6.086 15.864 -23.972 1.00 88.31 75 VAL A CA 1
ATOM 635 C C . VAL A 1 75 ? -6.679 16.351 -22.652 1.00 88.31 75 VAL A C 1
ATOM 637 O O . VAL A 1 75 ? -7.617 15.754 -22.128 1.00 88.31 75 VAL A O 1
ATOM 640 N N . LYS A 1 76 ? -6.139 17.455 -22.134 1.00 85.69 76 LYS A N 1
ATOM 641 C CA . LYS A 1 76 ? -6.640 18.125 -20.937 1.00 85.69 76 LYS A CA 1
ATOM 642 C C . LYS A 1 76 ? -7.100 19.528 -21.308 1.00 85.69 76 LYS A C 1
ATOM 644 O O . LYS A 1 76 ? -6.287 20.372 -21.675 1.00 85.69 76 LYS A O 1
ATOM 649 N N . THR A 1 77 ? -8.392 19.792 -21.183 1.00 82.25 77 THR A N 1
ATOM 650 C CA . THR A 1 77 ? -8.908 21.156 -21.105 1.00 82.25 77 THR A CA 1
ATOM 651 C C . THR A 1 77 ? -8.731 21.590 -19.655 1.00 82.25 77 THR A C 1
ATOM 653 O O . THR A 1 77 ? -9.294 20.990 -18.751 1.00 82.25 77 THR A O 1
ATOM 656 N N . GLU A 1 78 ? -7.914 22.605 -19.374 1.00 78.00 78 GLU A N 1
ATOM 657 C CA . GLU A 1 78 ? -7.647 23.082 -17.997 1.00 78.00 78 GLU A CA 1
ATOM 658 C C . GLU A 1 78 ? -8.881 23.687 -17.288 1.00 78.00 78 GLU A C 1
ATOM 660 O O . GLU A 1 78 ? -8.769 24.318 -16.238 1.00 78.00 78 GLU A O 1
ATOM 665 N N . ARG A 1 79 ? -10.055 23.532 -17.900 1.00 77.75 79 ARG A N 1
ATOM 666 C CA . ARG A 1 79 ? -11.364 24.040 -17.513 1.00 77.75 79 ARG A CA 1
ATOM 667 C C . ARG A 1 79 ? -12.395 22.995 -17.934 1.00 77.75 79 ARG A C 1
ATOM 669 O O . ARG A 1 79 ? -12.979 23.118 -19.008 1.00 77.75 79 ARG A O 1
ATOM 676 N N . ASP A 1 80 ? -12.507 21.952 -17.128 1.00 64.38 80 ASP A N 1
ATOM 677 C CA . ASP A 1 80 ? -13.565 20.941 -17.198 1.00 64.38 80 ASP A CA 1
ATOM 678 C C . ASP A 1 80 ? -14.532 21.172 -16.026 1.00 64.38 80 ASP A C 1
ATOM 680 O O . ASP A 1 80 ? -14.027 21.517 -14.926 1.00 64.38 80 ASP A O 1
#

Foldseek 3Di:
DDPDDDDKAWDDDDDDDPVVSVVVPVVDDPVRDPTDIEDQDPPPRDNDDDDCVCVVVVVVDDDPVVVDPDDDDDDDDVPD

Mean predicted aligned error: 7.4 Å

pLDDT: mean 88.45, std 10.36, range [42.28, 97.38]